Protein AF-A0A2E9N0A5-F1 (afdb_monomer_lite)

Sequence (58 aa):
MRRATGGLDDEKQKHGVWKRYHANGQLWDEGRFSHSKKVGTWKVFDEAGVLQKSQDFG

Foldseek 3Di:
DKDKDFDAPPVRATAAKMWIADPVRATQKIAGDDRNDTAAWIWGADPVNHTPDIDHDD

Structure (mmCIF, N/CA/C/O backbone):
data_AF-A0A2E9N0A5-F1
#
_entry.id   AF-A0A2E9N0A5-F1
#
loop_
_atom_site.group_PDB
_at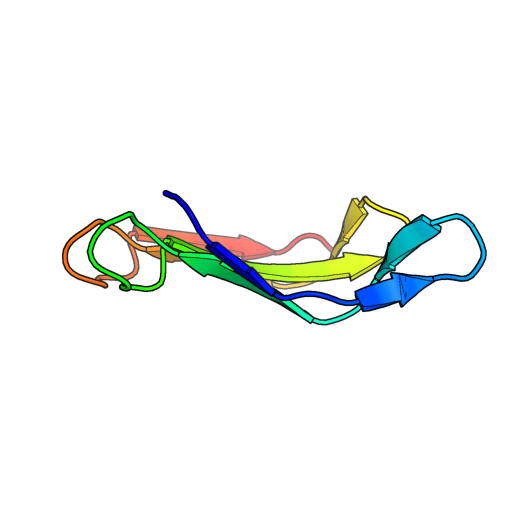om_site.id
_atom_site.type_symbol
_atom_site.label_atom_id
_atom_site.label_alt_id
_atom_site.label_comp_id
_atom_site.label_asym_id
_atom_site.label_entity_id
_atom_site.label_seq_id
_atom_site.pdbx_PDB_ins_code
_atom_site.Cartn_x
_atom_site.Cartn_y
_atom_site.Cartn_z
_atom_site.occupancy
_atom_site.B_iso_or_equiv
_atom_site.auth_seq_id
_atom_site.auth_comp_id
_atom_site.auth_asym_id
_atom_site.auth_atom_id
_atom_site.pdbx_PDB_model_num
ATOM 1 N N . MET A 1 1 ? -14.425 -9.953 2.195 1.00 54.66 1 MET A N 1
ATOM 2 C CA . MET A 1 1 ? -13.586 -9.974 0.970 1.00 54.66 1 MET A CA 1
ATOM 3 C C . MET A 1 1 ? -12.757 -8.699 0.920 1.00 54.66 1 MET A C 1
ATOM 5 O O . MET A 1 1 ? -13.322 -7.641 1.153 1.00 54.66 1 MET A O 1
ATOM 9 N N . ARG A 1 2 ? -11.453 -8.783 0.633 1.00 65.31 2 ARG A N 1
ATOM 10 C CA . ARG A 1 2 ? -10.605 -7.608 0.359 1.00 65.31 2 ARG A CA 1
ATOM 11 C C . ARG A 1 2 ? -10.734 -7.264 -1.123 1.00 65.31 2 ARG A C 1
ATOM 13 O O . ARG A 1 2 ? -10.561 -8.150 -1.957 1.00 65.31 2 ARG A O 1
ATOM 20 N N . ARG A 1 3 ? -11.099 -6.024 -1.450 1.00 73.69 3 ARG A N 1
ATOM 21 C CA . ARG A 1 3 ? -11.257 -5.566 -2.842 1.00 73.69 3 ARG A CA 1
ATOM 22 C C . ARG A 1 3 ? -9.971 -4.884 -3.302 1.00 73.69 3 ARG A C 1
ATOM 24 O O . ARG A 1 3 ? -9.311 -4.226 -2.503 1.00 73.69 3 ARG A O 1
ATOM 31 N N . ALA A 1 4 ? -9.617 -5.040 -4.572 1.00 78.12 4 ALA A N 1
ATOM 32 C CA . ALA A 1 4 ? -8.517 -4.315 -5.194 1.00 78.12 4 ALA A CA 1
ATOM 33 C C . ALA A 1 4 ? -8.956 -3.801 -6.568 1.00 78.12 4 ALA A C 1
ATOM 35 O O . ALA A 1 4 ? -9.596 -4.539 -7.315 1.00 78.12 4 ALA A O 1
ATOM 36 N N . THR A 1 5 ? -8.622 -2.555 -6.887 1.00 77.56 5 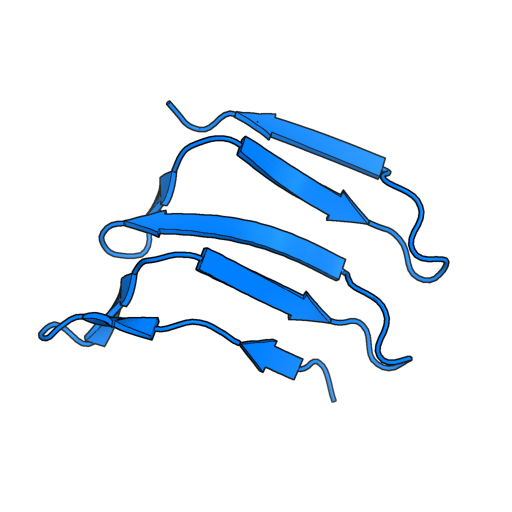THR A N 1
ATOM 37 C CA . THR A 1 5 ? -8.879 -1.930 -8.189 1.00 77.56 5 THR A CA 1
ATOM 38 C C . THR A 1 5 ? -7.553 -1.486 -8.793 1.00 77.56 5 THR A C 1
ATOM 40 O O . THR A 1 5 ? -6.767 -0.806 -8.135 1.00 77.56 5 THR A O 1
ATOM 43 N N . GLY A 1 6 ? -7.283 -1.907 -10.027 1.00 79.31 6 GLY A N 1
ATOM 44 C CA . GLY A 1 6 ? -6.083 -1.536 -10.768 1.00 79.31 6 GLY A CA 1
ATOM 45 C C . GLY A 1 6 ? -6.030 -2.202 -12.140 1.00 79.31 6 GLY A C 1
ATOM 46 O O . GLY A 1 6 ? -6.655 -3.242 -12.355 1.00 79.31 6 GLY A O 1
ATOM 47 N N . GLY A 1 7 ? -5.329 -1.560 -13.073 1.00 82.62 7 GLY A N 1
ATOM 48 C CA . GLY A 1 7 ? -5.187 -2.032 -14.448 1.00 82.62 7 GLY A CA 1
ATOM 49 C C . GLY A 1 7 ? -4.111 -3.106 -14.589 1.00 82.62 7 GLY A C 1
ATOM 50 O O . GLY A 1 7 ? -3.137 -3.136 -13.827 1.00 82.62 7 GLY A O 1
ATOM 51 N N . LEU A 1 8 ? -4.292 -3.977 -15.578 1.00 85.44 8 LEU A N 1
ATOM 52 C CA . LEU A 1 8 ? -3.247 -4.868 -16.072 1.00 85.44 8 LEU A CA 1
ATOM 53 C C . LEU A 1 8 ? -2.771 -4.355 -17.437 1.00 85.44 8 LEU A C 1
ATOM 55 O O . LEU A 1 8 ? -3.601 -3.873 -18.207 1.00 85.44 8 LEU A O 1
ATOM 59 N N . ASP A 1 9 ? -1.473 -4.440 -17.721 1.00 80.69 9 ASP A N 1
ATOM 60 C CA . ASP A 1 9 ? -0.942 -4.239 -19.078 1.00 80.69 9 ASP A CA 1
ATOM 61 C C . ASP A 1 9 ? -1.102 -5.504 -19.947 1.00 80.69 9 ASP A C 1
ATOM 63 O O . ASP A 1 9 ? -1.627 -6.526 -19.489 1.00 80.69 9 ASP A O 1
ATOM 67 N N . ASP A 1 10 ? -0.678 -5.429 -21.211 1.00 85.12 10 ASP A N 1
ATOM 68 C CA . ASP A 1 10 ? -0.788 -6.499 -22.212 1.00 85.12 10 ASP A CA 1
ATOM 69 C C . ASP A 1 10 ? -0.128 -7.819 -21.777 1.00 85.12 10 ASP A C 1
ATOM 71 O O . ASP A 1 10 ? -0.584 -8.904 -22.143 1.00 85.12 10 ASP A O 1
ATOM 75 N N . GLU A 1 11 ? 0.889 -7.750 -20.916 1.00 86.12 11 GLU A N 1
ATOM 76 C CA . GLU A 1 11 ? 1.583 -8.912 -20.355 1.00 86.12 11 GLU A CA 1
ATOM 77 C C . GLU A 1 11 ? 0.905 -9.433 -19.074 1.00 86.12 11 GLU A C 1
ATOM 79 O O . GLU A 1 11 ? 1.445 -10.285 -18.366 1.00 86.12 11 GLU A O 1
ATOM 84 N N . LYS A 1 12 ? -0.304 -8.941 -18.762 1.00 86.88 12 LYS A N 1
ATOM 85 C CA . LYS A 1 12 ? -1.072 -9.231 -17.538 1.00 86.88 12 LYS A CA 1
ATOM 86 C C . LYS A 1 12 ? -0.342 -8.809 -16.260 1.00 86.88 12 LYS A C 1
ATOM 88 O O . LYS A 1 12 ? -0.646 -9.320 -15.177 1.00 86.88 12 LYS A O 1
ATOM 93 N N . GLN A 1 13 ? 0.603 -7.877 -16.355 1.00 90.31 13 GLN A N 1
ATOM 94 C CA . GLN A 1 13 ? 1.310 -7.343 -15.199 1.00 90.31 13 GLN A CA 1
ATOM 95 C C . GLN A 1 13 ? 0.538 -6.164 -14.609 1.00 90.31 13 GLN A C 1
ATOM 97 O O . GLN A 1 13 ? -0.238 -5.494 -15.285 1.00 90.31 13 GLN A O 1
ATOM 102 N N . LYS A 1 14 ? 0.702 -5.911 -13.307 1.00 90.00 14 LYS A N 1
ATOM 103 C CA . LYS A 1 14 ? 0.028 -4.772 -12.671 1.00 90.00 14 LYS A CA 1
ATOM 104 C C . LYS A 1 14 ? 0.630 -3.475 -13.192 1.00 90.00 14 LYS A C 1
ATOM 106 O O . LYS A 1 14 ? 1.837 -3.263 -13.053 1.00 90.00 14 LYS A O 1
ATOM 111 N N . HIS A 1 15 ? -0.223 -2.591 -13.693 1.00 92.00 15 HIS A N 1
ATOM 112 C CA . HIS A 1 15 ? 0.176 -1.282 -14.187 1.00 92.00 15 HIS A CA 1
ATOM 113 C C . HIS A 1 15 ? -0.792 -0.190 -13.711 1.00 92.00 15 HIS A C 1
ATOM 115 O O . HIS A 1 15 ? -1.982 -0.426 -13.493 1.00 92.00 15 HIS A O 1
ATOM 121 N N . GLY A 1 16 ? -0.281 1.027 -13.537 1.00 90.62 16 GLY A N 1
ATOM 122 C CA . GLY A 1 16 ? -1.082 2.196 -13.184 1.00 90.62 16 GLY A CA 1
ATOM 123 C C . GLY A 1 16 ? -1.395 2.287 -11.692 1.00 90.62 16 GLY A C 1
ATOM 124 O O . GLY A 1 16 ? -0.673 1.742 -10.859 1.00 90.62 16 GLY A O 1
ATOM 125 N N . VAL A 1 17 ? -2.433 3.045 -11.340 1.00 93.50 17 VAL A N 1
ATOM 126 C CA . VAL A 1 17 ? -2.822 3.270 -9.940 1.00 93.50 17 VAL A CA 1
ATOM 127 C C . VAL A 1 17 ? -3.574 2.057 -9.414 1.00 93.50 17 VAL A C 1
ATOM 129 O O . VAL A 1 17 ? -4.518 1.577 -10.039 1.00 93.50 17 VAL A O 1
ATOM 132 N N . TRP A 1 18 ? -3.156 1.587 -8.247 1.00 94.62 18 TRP A N 1
ATOM 133 C CA . TRP A 1 18 ? -3.756 0.475 -7.537 1.00 94.62 18 TRP A CA 1
ATOM 134 C C . TRP A 1 18 ? -4.228 0.914 -6.167 1.00 94.62 18 TRP A C 1
ATOM 136 O O . TRP A 1 18 ? -3.509 1.596 -5.438 1.00 94.62 18 TRP A O 1
ATOM 146 N N . LYS A 1 19 ? -5.433 0.474 -5.815 1.00 94.50 19 LYS A N 1
ATOM 147 C CA . LYS A 1 19 ? -6.028 0.675 -4.497 1.00 94.50 19 LYS A CA 1
ATOM 148 C C . LYS A 1 19 ? -6.495 -0.662 -3.959 1.00 94.50 19 LYS A C 1
ATOM 150 O O . LYS A 1 19 ? -7.154 -1.425 -4.665 1.00 94.50 19 LYS A O 1
ATOM 155 N N . ARG A 1 20 ? -6.139 -0.964 -2.718 1.00 93.94 20 ARG A N 1
ATOM 156 C CA . ARG A 1 20 ? -6.601 -2.143 -1.983 1.00 93.94 20 ARG A CA 1
ATOM 157 C C . ARG A 1 20 ? -7.423 -1.679 -0.798 1.00 93.94 20 ARG A C 1
ATOM 159 O O . ARG A 1 20 ? -7.103 -0.660 -0.200 1.00 93.94 20 ARG A O 1
ATOM 166 N N . TYR A 1 21 ? -8.461 -2.433 -0.466 1.00 94.00 21 TYR A N 1
ATOM 167 C CA . TYR A 1 21 ? -9.427 -2.079 0.566 1.00 94.00 21 TYR A CA 1
ATOM 168 C C . TYR A 1 21 ? -9.547 -3.188 1.611 1.00 94.00 21 TYR A C 1
ATOM 170 O O . TYR A 1 21 ? -9.511 -4.384 1.287 1.00 94.00 21 TYR A O 1
ATOM 178 N N . HIS A 1 22 ? -9.727 -2.775 2.861 1.00 93.12 22 HIS A N 1
ATOM 179 C CA . HIS A 1 22 ? -10.098 -3.628 3.982 1.00 93.12 22 HIS A CA 1
ATOM 180 C C . HIS A 1 22 ? 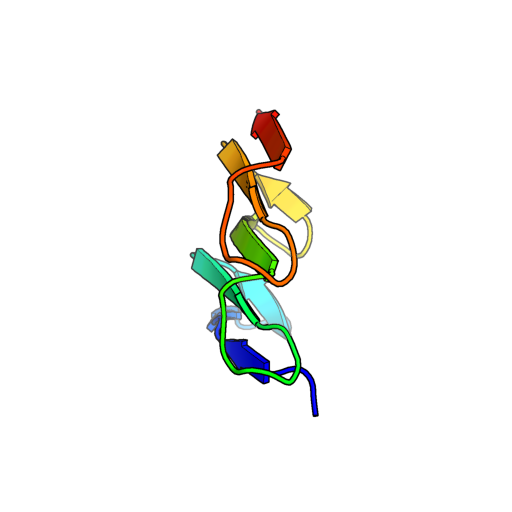-11.503 -4.208 3.789 1.00 93.12 22 HIS A C 1
ATOM 182 O O . HIS A 1 22 ? -12.266 -3.796 2.912 1.00 93.12 22 HIS A O 1
ATOM 188 N N . ALA A 1 23 ? -11.864 -5.197 4.609 1.00 92.19 23 ALA A N 1
ATOM 189 C CA . ALA A 1 23 ? -13.183 -5.829 4.525 1.00 92.19 23 ALA A CA 1
ATOM 190 C C . ALA A 1 23 ? -14.327 -4.850 4.849 1.00 92.19 23 ALA A C 1
ATOM 192 O O . ALA A 1 23 ? -15.425 -5.014 4.323 1.00 92.19 23 ALA A O 1
ATOM 193 N N . ASN A 1 24 ? -14.043 -3.823 5.656 1.00 91.44 24 ASN A N 1
ATOM 194 C CA . ASN A 1 24 ? -14.953 -2.725 5.989 1.00 91.44 24 ASN A CA 1
ATOM 195 C C . ASN A 1 24 ? -15.125 -1.696 4.846 1.00 91.44 24 ASN A C 1
ATOM 197 O O . ASN A 1 24 ? -15.871 -0.735 4.996 1.00 91.44 24 ASN A O 1
ATOM 201 N N . GLY A 1 25 ? -14.437 -1.880 3.712 1.00 91.50 25 GLY A N 1
ATOM 202 C CA . GLY A 1 25 ? -14.496 -0.985 2.555 1.00 91.50 25 GLY A CA 1
ATOM 203 C C . GLY A 1 25 ? -13.563 0.225 2.628 1.00 91.50 25 GLY A C 1
ATOM 204 O O . GLY A 1 25 ? -13.475 0.967 1.652 1.00 91.50 25 GLY A O 1
ATOM 205 N N . GLN A 1 26 ? -12.835 0.417 3.728 1.00 94.44 26 GLN A N 1
ATOM 206 C CA . GLN A 1 26 ? -11.844 1.481 3.836 1.00 94.44 26 GLN A CA 1
ATOM 207 C C . GLN A 1 26 ? -10.571 1.144 3.067 1.00 94.44 26 GLN A C 1
ATOM 209 O O . GLN A 1 26 ? -10.252 -0.023 2.828 1.00 94.44 26 GLN A O 1
ATOM 214 N N . LEU A 1 27 ? -9.844 2.181 2.656 1.00 93.88 27 LEU A N 1
ATOM 215 C CA . LEU A 1 27 ? -8.588 2.027 1.936 1.00 93.88 27 LEU A CA 1
ATOM 216 C C . LEU A 1 27 ? -7.573 1.347 2.858 1.00 93.88 27 LEU A C 1
ATOM 218 O O . LEU A 1 27 ? -7.388 1.769 3.988 1.00 93.88 27 LEU A O 1
ATOM 222 N N . TRP A 1 28 ? -6.946 0.284 2.372 1.00 95.12 28 TRP A N 1
ATOM 223 C CA . TRP A 1 28 ? -5.827 -0.375 3.034 1.00 95.12 28 TRP A CA 1
ATOM 224 C C . TRP A 1 28 ? -4.516 0.180 2.497 1.00 95.12 28 TRP A C 1
ATOM 226 O O . TRP A 1 28 ? -3.628 0.537 3.261 1.00 95.12 28 TRP A O 1
ATOM 236 N N . ASP A 1 29 ? -4.387 0.308 1.182 1.00 95.81 29 ASP A N 1
ATOM 237 C CA . ASP A 1 29 ? -3.223 0.946 0.590 1.00 95.81 29 ASP A CA 1
ATOM 238 C C . ASP A 1 29 ? -3.473 1.387 -0.843 1.00 95.81 29 ASP A C 1
ATOM 240 O O . ASP A 1 29 ? -4.349 0.878 -1.546 1.00 95.81 29 ASP A O 1
ATOM 244 N N . GLU A 1 30 ? -2.674 2.356 -1.255 1.00 96.31 30 GLU A N 1
ATOM 245 C CA . GLU A 1 30 ? -2.752 3.034 -2.534 1.00 96.31 30 GLU A CA 1
ATOM 246 C C . GLU A 1 30 ? -1.340 3.300 -3.044 1.00 96.31 30 GLU A C 1
ATOM 248 O O . GLU A 1 30 ? -0.460 3.716 -2.290 1.00 96.31 30 GLU A O 1
ATOM 253 N N 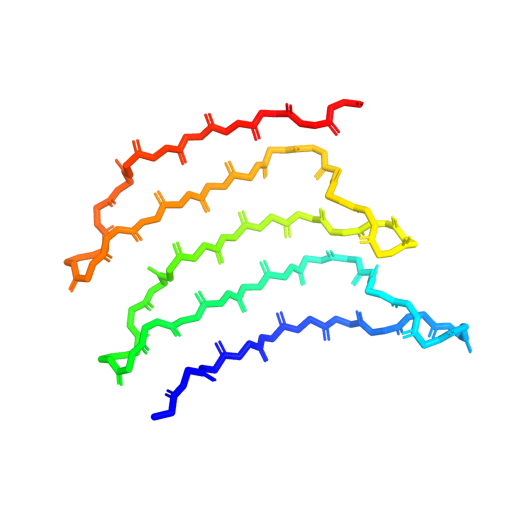. GLY A 1 31 ? -1.128 3.090 -4.336 1.00 95.56 31 GLY A N 1
ATOM 254 C CA . GLY A 1 31 ? 0.124 3.439 -4.990 1.00 95.56 31 GLY A CA 1
ATOM 255 C C . GLY A 1 31 ? 0.093 3.105 -6.468 1.00 95.56 31 GLY A C 1
ATOM 256 O O . GLY A 1 31 ? -0.942 2.716 -7.011 1.00 95.56 31 GLY A O 1
ATOM 257 N N . ARG A 1 32 ? 1.230 3.264 -7.143 1.00 94.50 32 ARG A N 1
ATOM 258 C CA . ARG A 1 32 ? 1.352 2.956 -8.567 1.00 94.50 32 ARG A CA 1
ATOM 259 C C . ARG A 1 32 ? 2.169 1.685 -8.766 1.00 94.50 32 ARG A C 1
ATOM 261 O O . ARG A 1 32 ? 3.179 1.477 -8.095 1.00 94.50 32 ARG A O 1
ATOM 268 N N . PHE A 1 33 ? 1.727 0.833 -9.682 1.00 94.06 33 PHE A N 1
ATOM 269 C CA . PHE A 1 33 ? 2.533 -0.258 -10.211 1.00 94.06 33 PHE A CA 1
ATOM 270 C C . PHE A 1 33 ? 3.022 0.072 -11.625 1.00 94.06 33 PHE A C 1
ATOM 272 O O . PHE A 1 33 ? 2.334 0.740 -12.399 1.00 94.06 33 PHE A O 1
ATOM 279 N N . SER A 1 34 ? 4.206 -0.428 -11.957 1.00 92.44 34 SER A N 1
ATOM 280 C CA . SER A 1 34 ? 4.743 -0.507 -13.312 1.00 92.44 34 SER A CA 1
ATOM 281 C C . SER A 1 34 ? 5.351 -1.895 -13.480 1.00 92.44 34 SER A C 1
ATOM 283 O O . SER A 1 34 ? 6.244 -2.254 -12.711 1.00 92.44 34 SER A O 1
ATOM 285 N N . HIS A 1 35 ? 4.846 -2.693 -14.425 1.00 90.69 35 HIS A N 1
ATOM 286 C CA . HIS A 1 35 ? 5.313 -4.063 -14.681 1.00 90.69 35 HIS A CA 1
ATOM 287 C C . HIS A 1 35 ? 5.359 -4.910 -13.394 1.00 90.69 35 HIS A C 1
ATOM 289 O O . HIS A 1 35 ? 6.384 -5.474 -13.011 1.00 90.69 35 HIS A O 1
ATOM 295 N N . SER A 1 36 ? 4.257 -4.905 -12.633 1.00 90.88 36 SER A N 1
ATOM 296 C CA . SER A 1 36 ? 4.118 -5.583 -11.330 1.00 90.88 36 SER A CA 1
ATOM 297 C C . SER A 1 36 ? 5.051 -5.114 -10.203 1.00 90.88 36 SER A C 1
ATOM 299 O O . SER A 1 36 ? 4.960 -5.630 -9.086 1.00 90.88 36 SER A O 1
ATOM 301 N N . LYS A 1 37 ? 5.880 -4.089 -10.427 1.00 92.50 37 LYS A N 1
ATOM 302 C CA . LYS A 1 37 ? 6.721 -3.460 -9.400 1.00 92.50 37 LYS A CA 1
ATOM 303 C C . LYS A 1 37 ? 6.064 -2.202 -8.853 1.00 92.50 37 LYS A C 1
ATOM 305 O O . LYS A 1 37 ? 5.470 -1.426 -9.597 1.00 92.50 37 LYS A O 1
ATOM 310 N N . LYS A 1 38 ? 6.149 -2.015 -7.537 1.00 93.56 38 LYS A N 1
ATOM 311 C CA . LYS A 1 38 ? 5.705 -0.787 -6.872 1.00 93.56 38 LYS A CA 1
ATOM 312 C C . LYS A 1 38 ? 6.606 0.360 -7.315 1.00 93.56 38 LYS A C 1
ATOM 314 O O . LYS A 1 38 ? 7.818 0.217 -7.219 1.00 93.56 38 LYS A O 1
ATOM 319 N N . VAL A 1 39 ? 6.012 1.450 -7.789 1.00 94.88 39 VAL A N 1
ATOM 320 C CA . VAL A 1 39 ? 6.724 2.666 -8.198 1.00 94.88 39 VAL A CA 1
ATOM 321 C C . VAL A 1 39 ? 6.101 3.910 -7.570 1.00 94.88 39 VAL A C 1
ATOM 323 O O . VAL A 1 39 ? 4.889 3.947 -7.323 1.00 94.88 39 VAL A O 1
ATOM 326 N N . GLY A 1 40 ? 6.930 4.927 -7.336 1.00 94.50 40 GLY A N 1
ATOM 327 C CA . GLY A 1 40 ? 6.535 6.189 -6.710 1.00 94.50 40 GLY A CA 1
ATOM 328 C C . GLY A 1 40 ? 6.028 6.006 -5.281 1.00 94.50 40 GLY A C 1
ATOM 329 O O . GLY A 1 40 ? 6.353 5.031 -4.600 1.00 94.50 40 GLY A O 1
ATOM 330 N N . THR A 1 41 ? 5.196 6.933 -4.813 1.00 96.31 41 THR 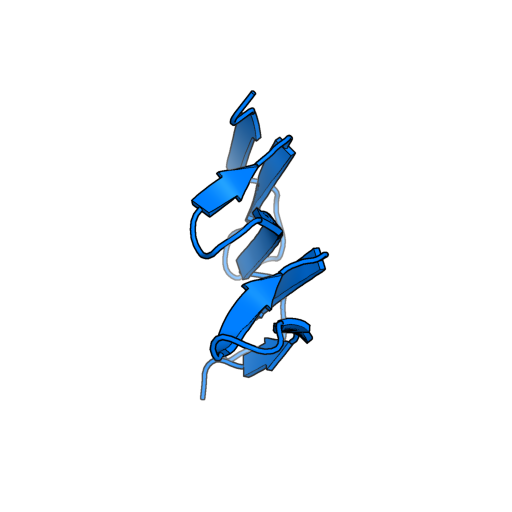A N 1
ATOM 331 C CA . THR A 1 41 ? 4.744 6.921 -3.422 1.00 96.31 41 THR A CA 1
ATOM 332 C C . THR A 1 41 ? 3.598 5.941 -3.188 1.00 96.31 41 THR A C 1
ATOM 334 O O . THR A 1 41 ? 2.528 6.023 -3.791 1.00 96.31 41 THR A O 1
ATOM 337 N N . TRP A 1 42 ? 3.815 5.048 -2.234 1.00 96.75 42 TRP A N 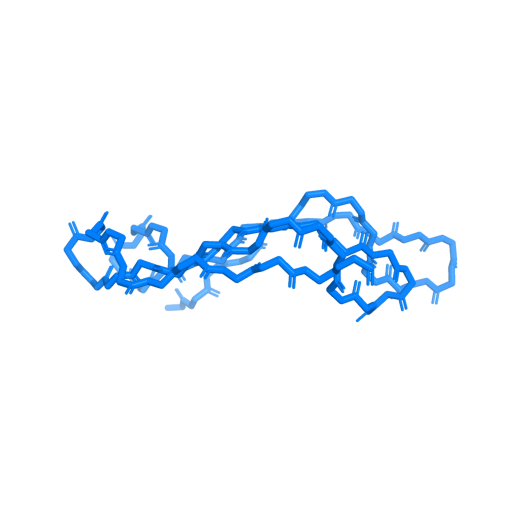1
ATOM 338 C CA . TRP A 1 42 ? 2.853 4.104 -1.698 1.00 96.75 42 TRP A CA 1
ATOM 339 C C . TRP A 1 42 ? 2.411 4.534 -0.312 1.00 96.75 42 TRP A C 1
ATOM 341 O O . TRP A 1 42 ? 3.238 4.835 0.545 1.00 96.75 42 TRP A O 1
ATOM 351 N N . LYS A 1 43 ? 1.105 4.519 -0.079 1.00 97.50 43 LYS A N 1
ATOM 352 C CA . LYS A 1 43 ? 0.481 4.854 1.198 1.00 97.50 43 LYS A CA 1
ATOM 353 C C . LYS A 1 43 ? -0.242 3.636 1.744 1.00 97.50 43 LYS A C 1
ATOM 355 O O . LYS A 1 43 ? -0.915 2.945 0.989 1.00 97.50 43 LYS A O 1
ATOM 360 N N . VAL A 1 44 ? -0.105 3.382 3.038 1.00 96.44 44 VAL A N 1
ATOM 361 C CA . VAL A 1 44 ? -0.776 2.303 3.766 1.00 96.44 44 VAL A CA 1
ATOM 362 C C . VAL A 1 44 ? -1.565 2.910 4.912 1.00 96.44 44 VAL A C 1
ATOM 364 O O . VAL A 1 44 ? -1.047 3.736 5.664 1.00 96.44 44 VAL A O 1
ATOM 367 N N . PHE A 1 45 ? -2.801 2.464 5.042 1.00 96.25 45 PHE A N 1
ATOM 368 C CA . PHE A 1 45 ? -3.794 2.932 5.986 1.00 96.25 45 PHE A CA 1
ATOM 369 C C . PHE A 1 45 ? -4.293 1.759 6.841 1.00 96.25 45 PHE A C 1
ATOM 371 O O . PHE A 1 45 ? -4.304 0.600 6.402 1.00 96.25 45 PHE A O 1
ATOM 378 N N . ASP A 1 46 ? -4.690 2.047 8.074 1.00 95.19 46 ASP A N 1
ATOM 379 C CA . ASP A 1 46 ? -5.300 1.060 8.968 1.00 95.19 46 ASP A CA 1
ATOM 380 C C . ASP A 1 46 ? -6.801 0.841 8.688 1.00 95.19 46 ASP A C 1
ATOM 382 O O . ASP A 1 46 ? -7.375 1.408 7.759 1.00 95.19 46 ASP A O 1
ATOM 386 N N . GLU A 1 47 ? -7.440 -0.014 9.492 1.00 94.38 47 GLU A N 1
ATOM 387 C CA . GLU A 1 47 ? -8.884 -0.293 9.440 1.00 94.38 47 GLU A CA 1
ATOM 388 C C . GLU A 1 47 ? -9.764 0.847 9.982 1.00 94.38 47 GLU A C 1
ATOM 390 O O . GLU A 1 47 ? -10.976 0.663 10.080 1.00 94.38 47 GLU A O 1
ATOM 395 N N . ALA A 1 48 ? -9.184 1.992 10.355 1.00 94.81 48 ALA A N 1
ATOM 396 C CA . ALA A 1 48 ? -9.902 3.241 10.599 1.00 94.81 48 ALA A CA 1
ATOM 397 C C . ALA A 1 48 ? -9.718 4.246 9.441 1.00 94.81 48 ALA A C 1
ATOM 399 O O . ALA A 1 48 ? -10.365 5.296 9.433 1.00 94.81 48 ALA A O 1
ATOM 400 N N . GLY A 1 49 ? -8.882 3.925 8.446 1.00 93.56 49 GLY A N 1
ATOM 401 C CA . GLY A 1 49 ? -8.548 4.791 7.318 1.00 93.56 49 GLY A CA 1
ATOM 402 C C . GLY A 1 49 ? -7.448 5.808 7.630 1.00 93.56 49 GLY A C 1
ATOM 403 O O . GLY A 1 49 ? -7.247 6.743 6.854 1.00 93.56 49 GLY A O 1
ATOM 404 N N . VAL A 1 50 ? -6.727 5.651 8.744 1.00 96.25 50 VAL A N 1
ATOM 405 C CA . VAL A 1 50 ? -5.640 6.553 9.139 1.00 96.25 50 VAL A CA 1
ATOM 406 C C . VAL A 1 50 ? -4.350 6.127 8.450 1.00 96.25 50 VAL A C 1
ATOM 408 O O . VAL A 1 50 ? -4.003 4.946 8.423 1.00 96.25 50 VAL A O 1
ATOM 411 N N . LEU A 1 51 ? -3.627 7.092 7.874 1.00 95.81 51 LEU A N 1
ATOM 412 C CA . LEU A 1 51 ? -2.344 6.849 7.218 1.00 95.81 51 LEU A CA 1
ATOM 413 C C . LEU A 1 51 ? -1.307 6.393 8.251 1.00 95.81 51 LEU A C 1
ATOM 415 O O . LEU A 1 51 ? -0.903 7.166 9.113 1.00 95.81 51 LEU A O 1
ATOM 419 N N . GLN A 1 52 ? -0.842 5.157 8.109 1.00 97.25 52 GLN A N 1
ATOM 420 C CA . GLN A 1 52 ? 0.175 4.559 8.974 1.00 97.25 52 GLN A CA 1
ATOM 421 C C . GLN A 1 52 ? 1.570 4.655 8.360 1.00 97.25 52 GLN A C 1
ATOM 423 O O . GLN A 1 52 ? 2.566 4.811 9.061 1.00 97.25 52 GLN A O 1
ATOM 428 N N . LYS A 1 53 ? 1.663 4.537 7.031 1.00 96.12 53 LYS A N 1
ATOM 429 C CA . LYS A 1 53 ? 2.954 4.514 6.343 1.00 96.12 53 LYS A CA 1
ATOM 430 C C . LYS A 1 53 ? 2.857 5.151 4.971 1.00 96.12 53 LYS A C 1
ATOM 432 O O . LYS A 1 53 ? 1.962 4.822 4.200 1.00 96.12 53 LYS A O 1
ATOM 437 N N . SER A 1 54 ? 3.828 5.990 4.639 1.00 96.31 54 SER A N 1
ATOM 438 C CA . SER A 1 54 ? 4.136 6.366 3.264 1.00 96.31 54 SER A CA 1
ATOM 439 C C . SER A 1 54 ? 5.557 5.919 2.930 1.00 96.31 54 SER A C 1
ATOM 441 O O . SER A 1 54 ? 6.465 6.022 3.753 1.00 96.31 54 SER A O 1
ATOM 443 N N . GLN A 1 55 ? 5.749 5.358 1.743 1.00 96.75 55 GLN A N 1
ATOM 444 C CA . GLN A 1 55 ? 7.056 4.939 1.257 1.00 96.75 55 GLN A CA 1
ATOM 445 C C . GLN A 1 55 ? 7.162 5.236 -0.228 1.00 96.75 55 GLN A C 1
ATOM 447 O O . GLN A 1 55 ? 6.260 4.894 -0.985 1.00 96.75 55 GLN A O 1
ATOM 452 N N . ASP A 1 56 ? 8.262 5.853 -0.633 1.00 95.88 56 ASP A N 1
ATOM 453 C CA . ASP A 1 56 ? 8.558 6.098 -2.035 1.00 95.88 56 ASP A CA 1
ATOM 454 C C . ASP A 1 56 ? 9.414 4.968 -2.623 1.00 95.88 56 ASP A C 1
ATOM 456 O O . ASP A 1 56 ? 10.335 4.472 -1.972 1.00 95.88 56 ASP A O 1
ATOM 460 N N . PHE A 1 57 ? 9.053 4.530 -3.827 1.00 89.75 57 PHE A N 1
ATOM 461 C CA . PHE A 1 57 ? 9.716 3.480 -4.598 1.00 89.75 57 PHE A CA 1
ATOM 462 C C . PHE A 1 57 ? 10.183 4.060 -5.940 1.00 89.75 57 PHE A C 1
ATOM 464 O O . PHE A 1 57 ? 9.619 3.731 -6.988 1.00 89.75 57 PHE A O 1
ATOM 471 N N . GLY A 1 58 ? 11.135 4.994 -5.871 1.00 78.00 58 GLY A N 1
ATOM 472 C CA . GLY A 1 58 ? 11.798 5.602 -7.030 1.00 78.00 58 GLY A CA 1
ATOM 473 C C . GLY A 1 58 ? 12.474 4.601 -7.957 1.00 78.00 58 GLY A C 1
ATOM 474 O O . GLY A 1 58 ? 13.014 3.589 -7.453 1.00 78.00 58 GLY A O 1
#

Secondary structure (DSSP, 8-state):
--EEEEEE-TTS-EEEEEEEE-TTS-EEEEEEEETTEEEEEEEEE-TT--EEEEEEE-

Radius of gyration: 11.68 Å; chains: 1; bounding box: 27×17×33 Å

pLDDT: mean 90.51, std 8.14, range [54.66, 97.5]